Protein AF-A0AA35WZQ5-F1 (afdb_monomer_lite)

Radius of gyration: 15.23 Å; chains: 1; bounding box: 32×22×45 Å

Organism: Geodia barretti (NCBI:txid519541)

Sequence (84 aa):
GYTATHPASSCKEILQLAPQSPSGLYWISGTDNKPCQMHCDMERSCKGVAGGWMRVASIDMNDTSSTCPSGLRTLTSPRRLCAK

Foldseek 3Di:
DADQVDFDQFLQVVCVVPVPDAFAWGWHQDPPRGTDTWTWHQADDDPHDGTRDTDPDDFDPVDPPTAAPPPWHFDPPPHTDTHD

InterPro domains:
  IPR036056 Fibrinogen-like, C-terminal [SSF56496] (5-59)

Secondary structure (DSSP, 8-state):
--BTTB-BS-HHHHHHH-TTPPSEEEEEE-GGG-EEEEEEESS-EETTEES-EE------SS-TTPPPPTT-EEE-SSS-EEE-

pLDDT: mean 89.76, std 5.44, range [77.31, 96.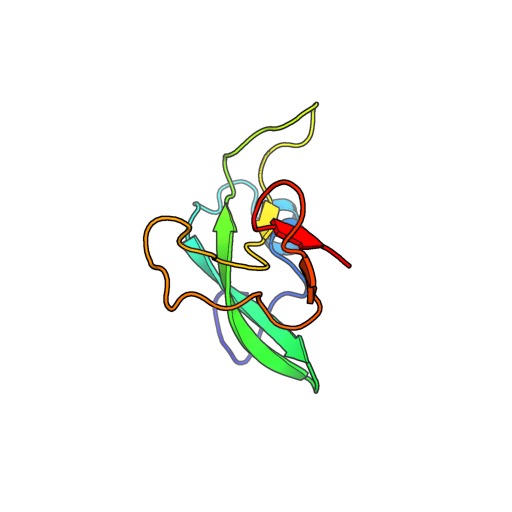88]

Structure (mmCIF, N/CA/C/O backbone):
data_AF-A0AA35WZQ5-F1
#
_entry.id   AF-A0AA35WZQ5-F1
#
loop_
_atom_site.group_PDB
_atom_site.id
_atom_site.type_symbol
_atom_site.label_atom_id
_atom_site.label_alt_id
_atom_site.label_comp_id
_atom_site.label_asym_id
_atom_site.label_entity_id
_atom_site.label_seq_id
_atom_site.pdbx_PDB_ins_code
_atom_site.Cartn_x
_atom_site.Cartn_y
_atom_site.Cartn_z
_atom_site.occupancy
_atom_site.B_iso_or_equiv
_atom_site.auth_seq_id
_atom_site.auth_comp_id
_atom_site.auth_asym_id
_atom_site.auth_atom_id
_atom_site.pdbx_PDB_model_num
ATOM 1 N N . GLY A 1 1 ? -2.065 -0.839 10.560 1.00 82.88 1 GLY A N 1
ATOM 2 C CA . GLY A 1 1 ? -1.716 -0.527 11.948 1.00 82.88 1 GLY A CA 1
ATOM 3 C C . GLY A 1 1 ? -1.404 0.942 12.039 1.00 82.88 1 GLY A C 1
ATOM 4 O O . GLY A 1 1 ? -1.022 1.542 11.038 1.00 82.88 1 GLY A O 1
ATOM 5 N N . TYR A 1 2 ? -1.591 1.538 13.209 1.00 84.12 2 TYR A N 1
ATOM 6 C CA . TYR A 1 2 ? -1.281 2.955 13.424 1.00 84.12 2 TYR A CA 1
ATOM 7 C C . TYR A 1 2 ? 0.187 3.179 13.814 1.00 84.12 2 TYR A C 1
ATOM 9 O O . TYR A 1 2 ? 0.673 4.303 13.748 1.00 84.12 2 TYR A O 1
ATOM 17 N N . THR A 1 3 ? 0.921 2.114 14.159 1.00 91.62 3 THR A N 1
ATOM 18 C CA . THR A 1 3 ? 2.324 2.178 14.589 1.00 91.62 3 THR A CA 1
ATOM 19 C C . THR A 1 3 ? 3.167 1.084 13.931 1.00 91.62 3 THR A C 1
ATOM 21 O O . THR A 1 3 ? 2.649 0.045 13.522 1.00 91.62 3 THR A O 1
ATOM 24 N N . ALA A 1 4 ? 4.483 1.302 13.857 1.00 90.94 4 ALA A N 1
ATOM 25 C CA . ALA A 1 4 ? 5.428 0.331 13.303 1.00 90.94 4 ALA A CA 1
ATOM 26 C C . ALA A 1 4 ? 5.569 -0.936 14.166 1.00 90.94 4 ALA A C 1
ATOM 28 O O . ALA A 1 4 ? 5.863 -1.998 13.638 1.00 90.94 4 ALA A O 1
ATOM 29 N N . THR A 1 5 ? 5.347 -0.851 15.481 1.00 92.38 5 THR A N 1
ATOM 30 C CA . THR A 1 5 ? 5.412 -2.016 16.385 1.00 92.38 5 THR A CA 1
ATOM 31 C C . THR A 1 5 ? 4.161 -2.889 16.326 1.00 92.38 5 THR A C 1
ATOM 33 O O . THR A 1 5 ? 4.219 -4.051 16.711 1.00 92.38 5 THR A O 1
ATOM 36 N N . HIS A 1 6 ? 3.048 -2.345 15.823 1.00 91.75 6 HIS A N 1
ATOM 37 C CA . HIS A 1 6 ? 1.781 -3.052 15.633 1.00 91.75 6 HIS A CA 1
ATOM 38 C C . HIS A 1 6 ? 1.218 -2.760 14.229 1.00 91.75 6 HIS A C 1
ATOM 40 O O . HIS A 1 6 ? 0.203 -2.060 14.076 1.00 91.75 6 HIS A O 1
ATOM 46 N N . PRO A 1 7 ? 1.898 -3.243 13.172 1.00 95.12 7 PRO A N 1
ATOM 47 C CA . PRO A 1 7 ? 1.405 -3.108 11.812 1.00 95.12 7 PRO A CA 1
ATOM 48 C C . PRO A 1 7 ? 0.144 -3.959 11.612 1.00 95.12 7 PRO A C 1
ATOM 50 O O . PRO A 1 7 ? -0.066 -4.954 12.298 1.00 95.12 7 PRO A O 1
ATOM 53 N N . ALA A 1 8 ? -0.700 -3.566 10.657 1.00 94.88 8 ALA A N 1
ATOM 54 C CA . ALA A 1 8 ? -1.789 -4.441 10.210 1.00 94.88 8 ALA A CA 1
ATOM 55 C C . ALA A 1 8 ? -1.297 -5.309 9.053 1.00 94.88 8 ALA A C 1
ATOM 57 O O . ALA A 1 8 ? -0.382 -4.923 8.332 1.00 94.88 8 ALA A O 1
ATOM 58 N N . SER A 1 9 ? -1.951 -6.436 8.816 1.00 93.50 9 SER A N 1
ATOM 59 C CA . SER A 1 9 ? -1.708 -7.270 7.638 1.00 93.50 9 SER A CA 1
ATOM 60 C C . SER A 1 9 ? -2.159 -6.599 6.335 1.00 93.50 9 SER A C 1
ATOM 62 O O . SER A 1 9 ? -1.569 -6.835 5.284 1.00 93.50 9 SER A O 1
ATOM 64 N N . SER A 1 10 ? -3.203 -5.760 6.376 1.00 94.06 10 SER A N 1
ATOM 65 C CA . SER A 1 10 ? -3.750 -5.093 5.187 1.00 94.06 10 SER A CA 1
ATOM 66 C C . SER A 1 10 ? -4.597 -3.860 5.519 1.00 94.06 10 SER A C 1
ATOM 68 O O . SER A 1 10 ? -5.098 -3.711 6.632 1.00 94.06 10 SER A O 1
ATOM 70 N N . CYS A 1 11 ? -4.828 -2.992 4.528 1.00 95.56 11 CYS A N 1
ATOM 71 C CA . CYS A 1 11 ? -5.782 -1.880 4.643 1.00 95.56 11 CYS A CA 1
ATOM 72 C C . CYS A 1 11 ? -7.218 -2.359 4.916 1.00 95.56 11 CYS A C 1
ATOM 74 O O . CYS A 1 11 ? -7.964 -1.704 5.640 1.00 95.56 11 CYS A O 1
ATOM 76 N N . LYS A 1 12 ? -7.594 -3.526 4.376 1.00 95.06 12 LYS A N 1
ATOM 77 C CA . LYS A 1 12 ? -8.910 -4.133 4.596 1.00 95.06 12 LYS A CA 1
ATOM 78 C C . LYS A 1 12 ? -9.126 -4.521 6.057 1.00 95.06 12 LYS A C 1
ATOM 80 O O . LYS A 1 12 ? -10.195 -4.253 6.589 1.00 95.06 12 LYS A O 1
ATOM 85 N N . GLU A 1 13 ? -8.118 -5.105 6.701 1.00 95.56 13 GLU A N 1
ATOM 86 C CA . GLU A 1 13 ? -8.179 -5.437 8.130 1.00 95.56 13 GLU A CA 1
ATOM 87 C C . GLU A 1 13 ? -8.413 -4.184 8.982 1.00 95.56 13 GLU A C 1
ATOM 89 O O . GLU A 1 13 ? -9.267 -4.187 9.865 1.00 95.56 13 GLU A O 1
ATOM 94 N N . ILE A 1 14 ? -7.703 -3.091 8.678 1.00 95.69 14 ILE A N 1
ATOM 95 C CA . ILE A 1 14 ? -7.862 -1.818 9.393 1.00 95.69 14 ILE A CA 1
ATOM 96 C C . ILE A 1 14 ? -9.307 -1.332 9.286 1.00 95.69 14 ILE A C 1
ATOM 98 O O . ILE A 1 14 ? -9.911 -1.021 10.307 1.00 95.69 14 ILE A O 1
ATOM 102 N N . LEU A 1 15 ? -9.875 -1.320 8.076 1.00 95.38 15 LEU A N 1
ATOM 103 C CA . LEU A 1 15 ? -11.245 -0.856 7.867 1.00 95.38 15 LEU A CA 1
ATOM 104 C C . LEU A 1 15 ? -12.292 -1.774 8.519 1.00 95.38 15 LEU A C 1
ATOM 106 O O . LEU A 1 15 ? -13.320 -1.298 8.986 1.00 95.38 15 LEU A O 1
ATOM 110 N N . GLN A 1 16 ? -12.040 -3.086 8.584 1.00 95.06 16 GLN A N 1
ATOM 111 C CA . GLN A 1 16 ? -12.928 -4.031 9.269 1.00 95.06 16 GLN A CA 1
ATOM 112 C C . GLN A 1 16 ? -12.946 -3.820 10.788 1.00 95.06 16 GLN A C 1
ATOM 114 O O . GLN A 1 16 ? -14.010 -3.903 11.398 1.00 95.06 16 GLN A O 1
ATOM 119 N N . LEU A 1 17 ? -11.787 -3.545 11.394 1.00 95.12 17 LEU A N 1
ATOM 120 C CA . LEU A 1 17 ? -11.670 -3.290 12.834 1.00 95.12 17 LEU A CA 1
ATOM 121 C C . LEU A 1 17 ? -12.121 -1.874 13.216 1.00 95.12 17 LEU A C 1
ATOM 123 O O . LEU A 1 17 ? -12.658 -1.668 14.302 1.00 95.12 17 LEU A O 1
ATOM 127 N N . ALA A 1 18 ? -11.907 -0.902 12.330 1.00 94.56 18 ALA A N 1
ATOM 128 C CA . ALA A 1 18 ? -12.261 0.496 12.524 1.00 94.56 18 ALA A CA 1
ATOM 129 C C . ALA A 1 18 ? -12.929 1.063 11.253 1.00 94.56 18 ALA A C 1
ATOM 131 O O . ALA A 1 18 ? -12.273 1.708 10.436 1.00 94.56 18 ALA A O 1
ATOM 132 N N . PRO A 1 19 ? -14.256 0.892 11.094 1.00 94.56 19 PRO A N 1
ATOM 133 C CA . PRO A 1 19 ? -14.987 1.351 9.904 1.00 94.56 19 PRO A CA 1
ATOM 134 C C . PRO A 1 19 ? -14.956 2.867 9.657 1.00 94.56 19 PRO A C 1
ATOM 136 O O . PRO A 1 19 ? -15.309 3.316 8.574 1.00 94.56 19 PRO A O 1
ATOM 139 N N . GLN A 1 20 ? -14.560 3.655 10.661 1.00 94.38 20 GLN A N 1
ATOM 140 C CA . GLN A 1 20 ? -14.432 5.118 10.594 1.00 94.38 20 GLN A CA 1
ATOM 141 C C . GLN A 1 20 ? -13.000 5.578 10.255 1.00 94.38 20 GLN A C 1
ATOM 143 O O . GLN A 1 20 ? -12.699 6.768 10.325 1.00 94.38 20 GLN A O 1
ATOM 148 N N . SER A 1 21 ? -12.088 4.651 9.947 1.00 95.19 21 SER A N 1
ATOM 149 C CA . SER A 1 21 ? -10.713 4.980 9.572 1.00 95.19 21 SER A CA 1
ATOM 150 C C . SER A 1 21 ? -10.672 5.800 8.274 1.00 95.19 21 SER A C 1
ATOM 152 O O . SER A 1 21 ? -11.178 5.327 7.257 1.00 95.19 21 SER A O 1
ATOM 154 N N . PRO A 1 22 ? -10.039 6.987 8.261 1.00 96.12 22 PRO A N 1
ATOM 155 C CA . PRO A 1 22 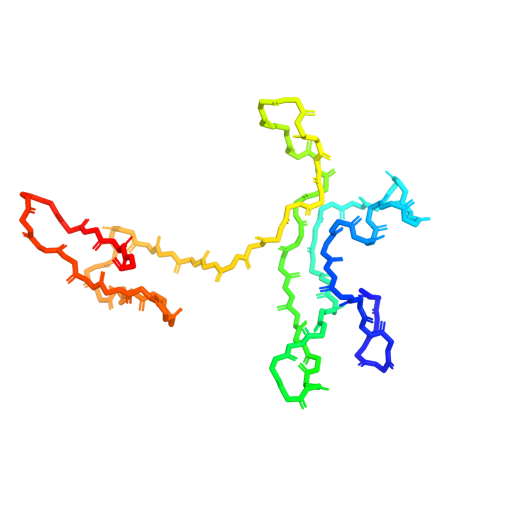? -9.941 7.809 7.057 1.00 96.12 22 PRO A CA 1
ATOM 156 C C . PRO A 1 22 ? -8.904 7.262 6.068 1.00 96.12 22 PRO A C 1
ATOM 158 O O . PRO A 1 22 ? -8.001 6.503 6.436 1.00 96.12 22 PRO A O 1
ATOM 161 N N . SER A 1 23 ? -8.979 7.688 4.809 1.00 96.88 23 SER A N 1
ATOM 162 C CA . SER A 1 23 ? -7.930 7.402 3.822 1.00 96.88 23 SER A CA 1
ATOM 163 C C . SER A 1 23 ? -6.597 8.052 4.229 1.00 96.88 23 SER A C 1
ATOM 165 O O . SER A 1 23 ? -6.567 9.188 4.699 1.00 96.88 23 SER A O 1
ATOM 167 N N . GLY A 1 24 ? -5.470 7.350 4.077 1.00 96.31 24 GLY A N 1
ATOM 168 C CA . GLY A 1 24 ? -4.188 7.848 4.588 1.00 96.31 24 GLY A CA 1
ATOM 169 C C . GLY A 1 24 ? -3.054 6.828 4.604 1.00 96.31 24 GLY A C 1
ATOM 170 O O . GLY A 1 24 ? -3.153 5.756 4.015 1.00 96.31 24 GLY A O 1
ATOM 171 N N . LEU A 1 25 ? -1.941 7.180 5.252 1.00 96.69 25 LEU A N 1
ATOM 172 C CA . LEU A 1 25 ? -0.801 6.279 5.444 1.00 96.69 25 LEU A CA 1
ATOM 173 C C . LEU A 1 25 ? -0.992 5.423 6.696 1.00 96.69 25 LEU A C 1
ATOM 175 O O . LEU A 1 25 ? -1.246 5.943 7.779 1.00 96.69 25 LEU A O 1
ATOM 179 N N . TYR A 1 26 ? -0.785 4.120 6.550 1.00 96.69 26 TYR A N 1
ATOM 180 C CA . TYR A 1 26 ? -0.861 3.152 7.636 1.00 96.69 26 TYR A CA 1
ATOM 181 C C . TYR A 1 26 ? 0.355 2.234 7.624 1.00 96.69 26 TYR A C 1
ATOM 183 O O . TYR A 1 26 ? 0.937 1.962 6.576 1.00 96.69 26 TYR A O 1
ATOM 191 N N . TRP A 1 27 ? 0.713 1.718 8.795 1.00 96.25 27 TRP A N 1
ATOM 192 C CA . TRP A 1 27 ? 1.754 0.708 8.940 1.00 96.25 27 TRP A CA 1
ATOM 193 C C . TRP A 1 27 ? 1.209 -0.669 8.575 1.00 96.25 27 TRP A C 1
ATOM 195 O O . TRP A 1 27 ? 0.291 -1.171 9.235 1.00 96.25 27 TRP A O 1
ATOM 205 N N . ILE A 1 28 ? 1.771 -1.266 7.530 1.00 95.12 28 ILE A N 1
ATOM 206 C CA . ILE A 1 28 ? 1.425 -2.592 7.026 1.00 95.12 28 ILE A CA 1
ATOM 207 C C . ILE A 1 28 ? 2.620 -3.528 7.199 1.00 95.12 28 ILE A C 1
ATOM 209 O O . ILE A 1 28 ? 3.769 -3.107 7.064 1.00 95.12 28 ILE A O 1
ATOM 213 N N . SER A 1 29 ? 2.358 -4.793 7.516 1.00 93.06 29 SER A N 1
ATOM 214 C CA . SER A 1 29 ? 3.385 -5.829 7.580 1.00 93.06 29 SER A CA 1
ATOM 215 C C . SER A 1 29 ? 3.928 -6.081 6.175 1.00 93.06 29 SER A C 1
ATOM 217 O O . SER A 1 29 ? 3.234 -6.642 5.328 1.00 93.06 29 SER A O 1
ATOM 219 N N . GLY A 1 30 ? 5.149 -5.620 5.909 1.00 83.94 30 GLY A N 1
ATOM 220 C CA . GLY A 1 30 ? 5.849 -5.854 4.652 1.00 83.94 30 GLY A CA 1
ATOM 221 C C . GLY A 1 30 ? 6.571 -7.202 4.624 1.00 83.94 30 GLY A C 1
ATOM 222 O O . GLY A 1 30 ? 6.438 -8.034 5.525 1.00 83.94 30 GLY A O 1
ATOM 223 N N . THR A 1 31 ? 7.366 -7.413 3.576 1.00 81.94 31 THR A N 1
ATOM 224 C CA . THR A 1 31 ? 8.217 -8.600 3.422 1.00 81.94 31 THR A CA 1
ATOM 225 C C . THR A 1 31 ? 9.185 -8.736 4.604 1.00 81.94 31 THR A C 1
ATOM 227 O O . THR A 1 31 ? 9.645 -7.736 5.158 1.00 81.94 31 THR A O 1
ATOM 230 N N . ASP A 1 32 ? 9.491 -9.971 5.004 1.00 83.44 32 ASP A N 1
ATOM 231 C CA . ASP A 1 32 ? 10.400 -10.291 6.119 1.00 83.44 32 ASP A CA 1
ATOM 232 C C . ASP A 1 32 ? 9.991 -9.690 7.476 1.00 83.44 32 ASP A C 1
ATOM 234 O O . ASP A 1 32 ? 10.846 -9.332 8.287 1.00 83.44 32 ASP A O 1
ATOM 238 N N . ASN A 1 33 ? 8.683 -9.545 7.727 1.00 79.00 33 ASN A N 1
ATOM 239 C CA . ASN A 1 33 ? 8.136 -8.904 8.930 1.00 79.00 33 ASN A CA 1
ATOM 240 C C . ASN A 1 33 ? 8.636 -7.466 9.149 1.00 79.00 33 ASN A C 1
ATOM 242 O O . ASN A 1 33 ? 8.605 -6.968 10.274 1.00 79.00 33 ASN A O 1
ATOM 246 N N . LYS A 1 34 ? 9.079 -6.776 8.090 1.00 88.94 34 LYS A N 1
ATOM 247 C CA . LYS A 1 34 ? 9.473 -5.367 8.166 1.00 88.94 34 LYS A CA 1
ATOM 248 C C . LYS A 1 34 ? 8.250 -4.482 7.918 1.00 88.94 34 LYS A C 1
ATOM 250 O O . LYS A 1 34 ? 7.724 -4.480 6.804 1.00 88.94 34 LYS A O 1
ATOM 255 N N . PRO A 1 35 ? 7.781 -3.721 8.919 1.00 92.19 35 PRO A N 1
ATOM 256 C CA . PRO A 1 35 ? 6.669 -2.798 8.750 1.00 92.19 35 PRO A CA 1
ATOM 257 C C . PRO A 1 35 ? 7.025 -1.714 7.733 1.00 92.19 35 PRO A C 1
ATOM 259 O O . PRO A 1 35 ? 8.099 -1.116 7.807 1.00 92.19 35 PRO A O 1
ATOM 262 N N . CYS A 1 36 ? 6.111 -1.415 6.818 1.00 92.31 36 CYS A N 1
ATOM 263 C CA . CYS A 1 36 ? 6.241 -0.301 5.887 1.00 92.31 36 CYS A CA 1
ATOM 264 C C . CYS A 1 3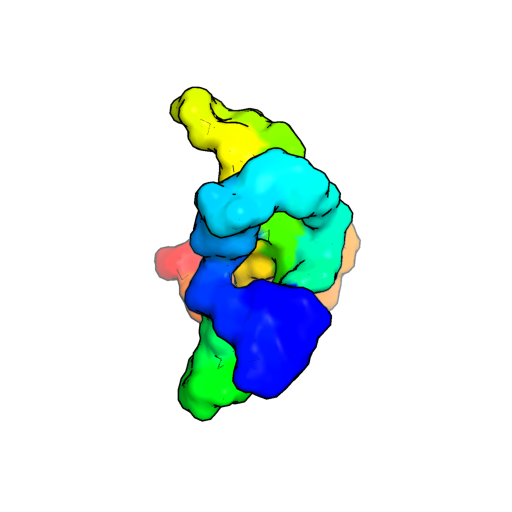6 ? 4.985 0.571 5.912 1.00 92.31 36 CYS A C 1
ATOM 266 O O . CYS A 1 36 ? 3.891 0.111 6.243 1.00 92.31 36 CYS A O 1
ATOM 268 N N . GLN A 1 37 ? 5.140 1.853 5.581 1.00 93.69 37 GLN A N 1
ATOM 269 C CA . GLN A 1 37 ? 3.994 2.738 5.416 1.00 93.69 37 GLN A CA 1
ATOM 270 C C . GLN A 1 37 ? 3.413 2.569 4.018 1.00 93.69 37 GLN A C 1
ATOM 272 O O . GLN A 1 37 ? 4.104 2.758 3.020 1.00 93.69 37 GLN A O 1
ATOM 277 N N . MET A 1 38 ? 2.127 2.245 3.960 1.00 92.94 38 MET A N 1
ATOM 278 C CA . MET A 1 38 ? 1.372 2.114 2.720 1.00 92.94 38 MET A CA 1
ATOM 279 C C . MET A 1 38 ? 0.160 3.030 2.756 1.00 92.94 38 MET A C 1
ATOM 281 O O . MET A 1 38 ? -0.442 3.254 3.807 1.00 92.94 38 MET A O 1
ATOM 285 N N . HIS A 1 39 ? -0.203 3.563 1.592 1.00 95.56 39 HIS A N 1
ATOM 286 C CA . HIS A 1 39 ? -1.419 4.352 1.465 1.00 95.56 39 HIS A CA 1
ATOM 287 C C . HIS A 1 39 ? -2.633 3.426 1.360 1.00 95.56 39 HIS A C 1
ATOM 289 O O . HIS A 1 39 ? -2.685 2.567 0.473 1.00 95.56 39 HIS A O 1
ATOM 295 N N . CYS A 1 40 ? -3.591 3.628 2.258 1.00 96.12 40 CYS A N 1
ATOM 296 C CA . CYS A 1 40 ? -4.883 2.968 2.272 1.00 96.12 40 CYS A CA 1
ATOM 297 C C . CYS A 1 40 ? -5.972 3.954 1.854 1.00 96.12 40 CYS A C 1
ATOM 299 O O . CYS A 1 40 ? -6.134 5.000 2.481 1.00 96.12 40 CYS A O 1
ATOM 301 N N . ASP A 1 41 ? -6.731 3.590 0.830 1.00 96.44 41 ASP A N 1
ATOM 302 C CA . ASP A 1 41 ? -7.947 4.285 0.425 1.00 96.44 41 ASP A CA 1
ATOM 303 C C . ASP A 1 41 ? -9.139 3.577 1.090 1.00 96.44 41 ASP A C 1
ATOM 305 O O . ASP A 1 41 ? -9.464 2.423 0.781 1.00 96.44 41 ASP A O 1
ATOM 309 N N . MET A 1 42 ? -9.723 4.249 2.083 1.00 96.00 42 MET A N 1
ATOM 310 C CA . MET A 1 42 ? -10.781 3.715 2.945 1.00 96.00 42 MET A CA 1
ATOM 311 C C . MET A 1 42 ? -12.185 4.075 2.453 1.00 96.00 42 MET A C 1
ATOM 313 O O . MET A 1 42 ? -13.166 3.570 2.988 1.00 96.00 42 MET A O 1
ATOM 317 N N . GLU A 1 43 ? -12.288 4.893 1.407 1.00 94.19 43 GLU A N 1
ATOM 318 C CA . GLU A 1 43 ? -13.553 5.472 0.947 1.00 94.19 43 GLU A CA 1
ATOM 319 C C . GLU A 1 43 ? -13.928 5.004 -0.462 1.00 94.19 43 GLU A C 1
ATOM 321 O O . GLU A 1 43 ? -15.109 4.829 -0.773 1.00 94.19 43 GLU A O 1
ATOM 326 N N . ARG A 1 44 ? -12.939 4.765 -1.333 1.00 93.31 44 ARG A N 1
ATOM 327 C CA . ARG A 1 44 ? -13.182 4.407 -2.732 1.00 93.31 44 ARG A CA 1
ATOM 328 C C . ARG A 1 44 ? -13.989 3.126 -2.850 1.00 93.31 44 ARG A C 1
ATOM 330 O O . ARG A 1 44 ? -13.673 2.094 -2.256 1.00 93.31 44 ARG A O 1
ATOM 337 N N . SER A 1 45 ? -15.001 3.176 -3.707 1.00 92.50 45 SER A N 1
ATOM 338 C CA . SER A 1 45 ? -15.836 2.031 -4.041 1.00 92.50 45 SER A CA 1
ATOM 339 C C . SER A 1 45 ? -15.619 1.587 -5.486 1.00 92.50 45 SER A C 1
ATOM 341 O O . SER A 1 45 ? -15.474 2.397 -6.401 1.00 92.50 45 SER A O 1
ATOM 343 N N . CYS A 1 46 ? -15.564 0.274 -5.701 1.00 91.38 46 CYS A N 1
ATOM 344 C CA . CYS A 1 46 ? -15.481 -0.329 -7.026 1.00 91.38 46 CYS A CA 1
ATOM 345 C C . CYS A 1 46 ? -16.217 -1.671 -7.027 1.00 91.38 46 CYS A 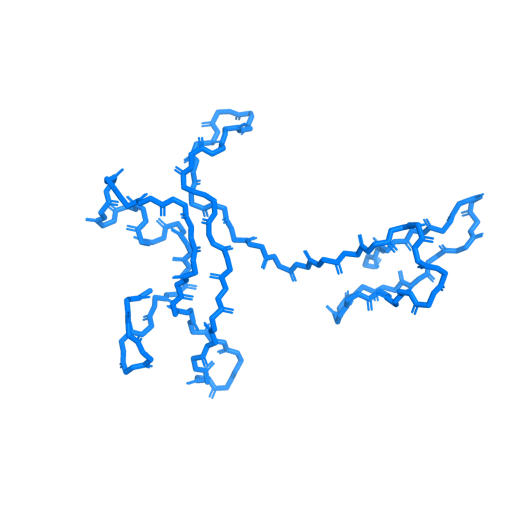C 1
ATOM 347 O O . CYS A 1 46 ? -15.922 -2.542 -6.212 1.00 91.38 46 CYS A O 1
ATOM 349 N N . LYS A 1 47 ? -17.186 -1.836 -7.939 1.00 90.75 47 LYS A N 1
ATOM 350 C CA . LYS A 1 47 ? -17.961 -3.080 -8.143 1.00 90.75 47 LYS A CA 1
ATOM 351 C C . LYS A 1 47 ? -18.467 -3.739 -6.844 1.00 90.75 47 LYS A C 1
ATOM 353 O O . LYS A 1 47 ? -18.362 -4.949 -6.678 1.00 90.75 47 LYS A O 1
ATOM 358 N N . GLY A 1 48 ? -19.014 -2.944 -5.924 1.00 87.94 48 GLY A N 1
ATOM 359 C CA . GLY A 1 48 ? -19.595 -3.443 -4.669 1.00 87.94 48 GLY A CA 1
ATOM 360 C C . GLY A 1 48 ? -18.599 -3.671 -3.525 1.00 87.94 48 GLY A C 1
ATOM 361 O O . GLY A 1 48 ? -19.015 -4.077 -2.446 1.00 87.94 48 GLY A O 1
ATOM 362 N N . VAL A 1 49 ? -17.310 -3.376 -3.719 1.00 88.94 49 VAL A N 1
ATOM 363 C CA . VAL A 1 49 ? -16.310 -3.338 -2.642 1.00 88.94 49 VAL A CA 1
ATOM 364 C C . VAL A 1 49 ? -16.005 -1.882 -2.308 1.00 88.94 49 VAL A C 1
ATOM 366 O O . VAL A 1 49 ? -15.577 -1.131 -3.185 1.00 88.94 49 VAL A O 1
ATOM 369 N N . ALA A 1 50 ? -16.236 -1.486 -1.056 1.00 91.88 50 ALA A N 1
ATOM 370 C CA . ALA A 1 50 ? -15.986 -0.139 -0.551 1.00 91.88 50 ALA A CA 1
ATOM 371 C C . ALA A 1 50 ? -14.821 -0.138 0.444 1.00 91.88 50 ALA A C 1
ATOM 373 O O . ALA A 1 50 ? -14.806 -0.942 1.376 1.00 91.88 50 ALA A O 1
ATOM 374 N N . GLY A 1 51 ? -13.874 0.776 0.234 1.00 94.06 51 GLY A N 1
ATOM 375 C CA . GLY A 1 51 ? -12.741 1.016 1.116 1.00 94.06 51 GLY A CA 1
ATOM 376 C C . GLY A 1 51 ? -11.777 -0.161 1.288 1.00 94.06 51 GLY A C 1
ATOM 377 O O . GLY A 1 51 ? -11.902 -1.220 0.670 1.00 94.06 51 GLY A O 1
ATOM 378 N N . GLY A 1 52 ? -10.769 0.040 2.137 1.00 94.81 52 GLY A N 1
ATOM 379 C CA . GLY A 1 52 ? -9.779 -0.979 2.480 1.00 94.81 52 GLY A CA 1
ATOM 380 C C . GLY A 1 52 ? -8.800 -1.281 1.345 1.00 94.81 52 GLY A C 1
ATOM 381 O O . GLY A 1 52 ? -8.147 -2.328 1.357 1.00 94.81 52 GLY A O 1
ATOM 382 N N . TRP A 1 53 ? -8.685 -0.387 0.362 1.00 95.06 53 TRP A N 1
ATOM 383 C CA . TRP A 1 53 ? -7.814 -0.559 -0.793 1.00 95.06 53 TRP A CA 1
ATOM 384 C C . TRP A 1 53 ? -6.385 -0.163 -0.448 1.00 95.06 53 TRP A C 1
ATOM 386 O O . TRP A 1 53 ? -6.127 0.950 -0.005 1.00 95.06 53 TRP A O 1
ATOM 396 N N . MET A 1 54 ? -5.437 -1.065 -0.691 1.00 93.38 54 MET A N 1
ATOM 397 C CA . MET A 1 54 ? -4.014 -0.807 -0.485 1.00 93.38 54 MET A CA 1
ATOM 398 C C . MET A 1 54 ? -3.346 -0.393 -1.793 1.00 93.38 54 MET A C 1
ATOM 400 O O . MET A 1 54 ? -3.450 -1.095 -2.802 1.00 93.38 54 MET A O 1
ATOM 404 N N . ARG A 1 55 ? -2.599 0.713 -1.779 1.00 91.69 55 ARG A N 1
ATOM 405 C CA . ARG A 1 55 ? -1.754 1.103 -2.911 1.00 91.69 55 ARG A CA 1
ATOM 406 C C . ARG A 1 55 ? -0.536 0.182 -2.991 1.00 91.69 55 ARG A C 1
ATOM 408 O O . ARG A 1 55 ? 0.386 0.299 -2.195 1.00 91.69 55 ARG A O 1
ATOM 415 N N . VAL A 1 56 ? -0.535 -0.715 -3.976 1.00 87.56 56 VAL A N 1
ATOM 416 C CA . VAL A 1 56 ? 0.560 -1.679 -4.215 1.00 87.56 56 VAL A CA 1
ATOM 417 C C . VAL A 1 56 ? 1.651 -1.154 -5.150 1.00 87.56 56 VAL A C 1
ATOM 419 O O . VAL A 1 56 ? 2.749 -1.696 -5.184 1.00 87.56 56 VAL A O 1
ATOM 422 N N . ALA A 1 57 ? 1.352 -0.112 -5.925 1.00 85.50 57 ALA A N 1
ATOM 423 C CA . ALA A 1 57 ? 2.234 0.431 -6.947 1.00 85.50 57 ALA A CA 1
ATOM 424 C C . ALA A 1 57 ? 1.858 1.876 -7.300 1.00 85.50 57 ALA A C 1
ATOM 426 O O . ALA A 1 57 ? 0.729 2.315 -7.077 1.00 85.50 57 ALA A O 1
ATOM 427 N N . SER A 1 58 ? 2.810 2.607 -7.876 1.00 85.94 58 SER A N 1
ATOM 428 C CA . SER A 1 58 ? 2.630 3.962 -8.393 1.00 85.94 58 SER A CA 1
ATOM 429 C C . SER A 1 58 ? 3.505 4.122 -9.622 1.00 85.94 58 SER A C 1
ATOM 431 O O . SER A 1 58 ? 4.691 3.820 -9.549 1.00 85.94 58 SER A O 1
ATOM 433 N N . ILE A 1 59 ? 2.926 4.566 -10.732 1.00 85.75 59 ILE A N 1
ATOM 434 C CA . ILE A 1 59 ? 3.640 4.746 -11.998 1.00 85.75 59 ILE A CA 1
ATOM 435 C C . ILE A 1 59 ? 3.164 6.058 -12.588 1.00 85.75 59 ILE A C 1
ATOM 437 O O . ILE A 1 59 ? 1.960 6.223 -12.795 1.00 85.75 59 ILE A O 1
ATOM 441 N N . ASP A 1 60 ? 4.089 6.974 -12.845 1.00 85.69 60 ASP A N 1
ATOM 442 C CA . ASP A 1 60 ? 3.784 8.176 -13.603 1.00 85.69 60 ASP A CA 1
ATOM 443 C C . ASP A 1 60 ? 4.050 7.897 -15.084 1.00 85.69 60 ASP A C 1
ATOM 445 O O . ASP A 1 60 ? 5.178 7.652 -15.498 1.00 85.69 60 ASP A O 1
ATOM 449 N N . MET A 1 61 ? 2.992 7.877 -15.895 1.00 77.31 61 MET A N 1
ATOM 450 C CA . MET A 1 61 ? 3.120 7.632 -17.334 1.00 77.31 61 MET A CA 1
ATOM 451 C C . MET A 1 61 ? 3.528 8.883 -18.123 1.00 77.31 61 MET A C 1
ATOM 453 O O . MET A 1 61 ? 3.862 8.752 -19.300 1.00 77.31 61 MET A O 1
ATOM 457 N N . ASN A 1 62 ? 3.520 10.067 -17.503 1.00 84.62 62 ASN A N 1
ATOM 458 C CA . ASN A 1 62 ? 4.045 11.292 -18.109 1.00 84.62 62 ASN A CA 1
ATOM 459 C C . ASN A 1 62 ? 5.565 11.397 -17.935 1.00 84.62 62 ASN A C 1
ATOM 461 O O . ASN A 1 62 ? 6.239 12.040 -18.739 1.00 84.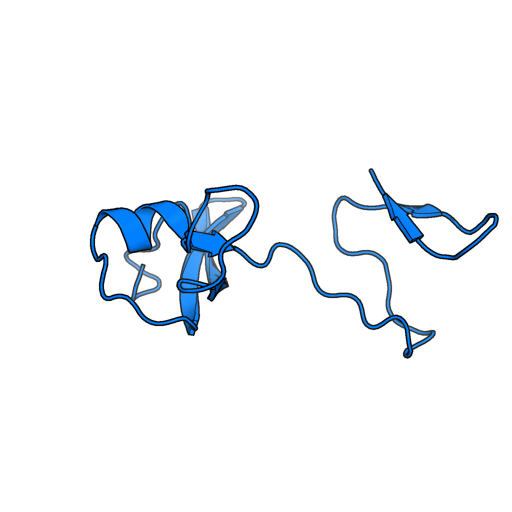62 62 ASN A O 1
ATOM 465 N N . ASP A 1 63 ? 6.112 10.739 -16.914 1.00 85.81 63 ASP A N 1
ATOM 466 C CA . ASP A 1 63 ? 7.545 10.649 -16.689 1.00 85.81 63 ASP A CA 1
ATOM 467 C C . ASP A 1 63 ? 8.142 9.452 -17.445 1.00 85.81 63 ASP A C 1
ATOM 469 O O . ASP A 1 63 ? 7.964 8.283 -17.094 1.00 85.81 63 ASP A O 1
ATOM 473 N N . THR A 1 64 ? 8.911 9.745 -18.494 1.00 81.56 64 THR A N 1
ATOM 474 C CA . THR A 1 64 ? 9.595 8.714 -19.291 1.00 81.56 64 THR A CA 1
ATOM 475 C C . THR A 1 64 ? 10.587 7.875 -18.477 1.00 81.56 64 THR A C 1
ATOM 477 O O . THR A 1 64 ? 10.822 6.717 -18.833 1.00 81.56 64 THR A O 1
ATOM 480 N N . SER A 1 65 ? 11.097 8.399 -17.356 1.00 84.19 65 SER A N 1
ATOM 481 C CA . SER A 1 65 ? 12.027 7.705 -16.462 1.00 84.19 65 SER A CA 1
ATOM 482 C C . SER A 1 65 ? 11.346 6.735 -15.492 1.00 84.19 65 SER A C 1
ATOM 484 O O . SER A 1 65 ? 12.010 5.838 -14.969 1.00 84.19 65 SER A O 1
ATOM 486 N N . SER A 1 66 ? 10.023 6.838 -15.305 1.00 86.00 66 SER A N 1
ATOM 487 C CA . SER A 1 66 ? 9.276 5.918 -14.444 1.00 86.00 66 SER A CA 1
ATOM 488 C C . SER A 1 66 ? 9.459 4.474 -14.908 1.00 86.00 66 SER A C 1
ATOM 490 O O . SER A 1 66 ? 9.257 4.147 -16.079 1.00 86.00 66 SER A O 1
ATOM 492 N N . THR A 1 67 ? 9.849 3.593 -13.993 1.00 84.69 67 THR A N 1
ATOM 493 C CA . THR A 1 67 ? 10.031 2.158 -14.240 1.00 84.69 67 THR A CA 1
ATOM 494 C C . THR A 1 67 ? 8.846 1.361 -13.705 1.00 84.69 67 THR A C 1
ATOM 496 O O . THR A 1 67 ? 8.082 1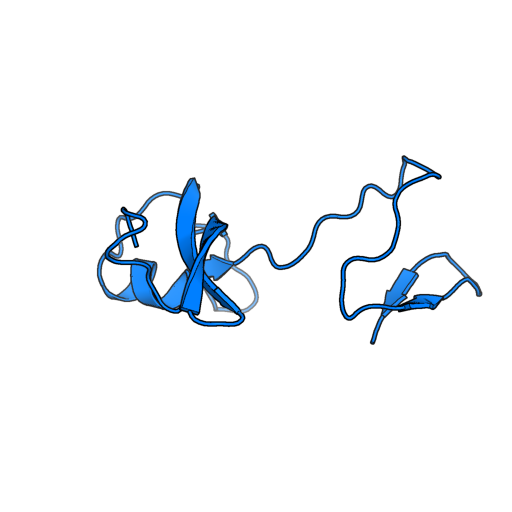.839 -12.863 1.00 84.69 67 THR A O 1
ATOM 499 N N . CYS A 1 68 ? 8.651 0.138 -14.212 1.00 86.69 68 CYS A N 1
ATOM 500 C CA . CYS A 1 68 ? 7.615 -0.721 -13.655 1.00 86.69 68 CYS A CA 1
ATOM 501 C C . CYS A 1 68 ? 7.948 -1.075 -12.193 1.00 86.69 68 CYS A C 1
ATOM 503 O O . CYS A 1 68 ? 9.090 -1.438 -11.901 1.00 86.69 68 CYS A O 1
ATOM 505 N N . PRO A 1 69 ? 6.963 -0.998 -11.284 1.00 87.19 69 PRO A N 1
ATOM 506 C CA . PRO A 1 69 ? 7.111 -1.398 -9.895 1.00 87.19 69 PRO A CA 1
ATOM 507 C C . PRO A 1 69 ? 7.552 -2.856 -9.781 1.00 87.19 69 PRO A C 1
ATOM 509 O O . PRO A 1 69 ? 7.243 -3.684 -10.642 1.00 87.19 69 PRO A O 1
ATOM 512 N N . SER A 1 70 ? 8.209 -3.179 -8.670 1.00 84.00 70 SER A N 1
ATOM 513 C CA . SER A 1 70 ? 8.645 -4.535 -8.344 1.00 84.00 70 SER A CA 1
ATOM 514 C C . SER A 1 70 ? 7.521 -5.559 -8.538 1.00 84.00 70 SER A C 1
ATOM 516 O O . SER A 1 70 ? 6.417 -5.394 -8.023 1.00 84.00 70 SER A O 1
ATOM 518 N N . GLY A 1 71 ? 7.812 -6.633 -9.276 1.00 82.56 71 GLY A N 1
ATOM 519 C CA . GLY A 1 71 ? 6.846 -7.692 -9.590 1.00 82.56 71 GLY A CA 1
ATOM 520 C C . GLY A 1 71 ? 6.058 -7.490 -10.890 1.00 82.56 71 GLY A C 1
ATOM 521 O O . GLY A 1 71 ? 5.305 -8.387 -11.268 1.00 82.56 71 GLY A O 1
ATOM 522 N N . LEU A 1 72 ? 6.252 -6.368 -11.590 1.00 86.44 72 LEU A N 1
ATOM 523 C CA . LEU A 1 72 ? 5.699 -6.109 -12.920 1.00 86.44 72 LEU A CA 1
ATOM 524 C C . LEU A 1 72 ? 6.825 -5.906 -13.944 1.00 86.44 72 LEU A C 1
ATOM 526 O O . LEU A 1 72 ? 7.867 -5.327 -13.640 1.00 86.44 72 LEU A O 1
ATOM 530 N N . ARG A 1 73 ? 6.606 -6.363 -15.178 1.00 87.19 73 ARG A N 1
ATOM 531 C CA . ARG A 1 73 ? 7.512 -6.191 -16.318 1.00 87.19 73 ARG A CA 1
ATOM 532 C C . ARG A 1 73 ? 7.001 -5.102 -17.258 1.00 87.19 73 ARG A C 1
ATOM 534 O O . ARG A 1 73 ? 5.794 -4.986 -17.484 1.00 87.19 73 ARG A O 1
ATOM 541 N N . THR A 1 74 ? 7.928 -4.348 -17.842 1.00 86.69 74 THR A N 1
ATOM 542 C CA . THR A 1 74 ? 7.616 -3.388 -18.906 1.00 86.69 74 THR A CA 1
ATOM 543 C C . THR A 1 74 ? 7.329 -4.145 -20.195 1.00 86.69 74 THR A C 1
ATOM 545 O O . THR A 1 74 ? 8.191 -4.864 -20.695 1.00 86.69 74 THR A O 1
ATOM 548 N N . LEU A 1 75 ? 6.140 -3.952 -20.754 1.00 86.56 75 LEU A N 1
ATOM 549 C CA . LEU A 1 75 ? 5.796 -4.365 -22.112 1.00 86.56 75 LEU A CA 1
ATOM 550 C C . LEU A 1 75 ? 5.681 -3.111 -22.983 1.00 86.56 75 LEU A C 1
ATOM 552 O O . LEU A 1 75 ? 5.135 -2.105 -22.535 1.00 86.56 75 LEU A O 1
ATOM 556 N N . THR A 1 76 ? 6.230 -3.143 -24.200 1.00 81.94 76 THR A N 1
ATOM 557 C CA . THR A 1 76 ? 6.397 -1.951 -25.059 1.00 81.94 76 THR A CA 1
ATOM 558 C C . THR A 1 76 ? 5.638 -2.008 -26.389 1.00 81.94 76 THR A C 1
ATOM 560 O O . THR A 1 76 ? 5.845 -1.143 -27.233 1.00 81.94 76 THR A O 1
ATOM 563 N N . SER A 1 77 ? 4.725 -2.963 -26.594 1.00 79.88 77 SER A N 1
ATOM 564 C CA . SER A 1 77 ? 3.976 -3.101 -27.855 1.00 79.88 77 SER A CA 1
ATOM 565 C C . SER A 1 77 ? 2.504 -3.448 -27.602 1.00 79.88 77 SER A C 1
ATOM 567 O O . SER A 1 77 ? 2.253 -4.423 -26.892 1.00 79.88 77 SER A O 1
ATOM 569 N N . PRO A 1 78 ? 1.510 -2.699 -28.131 1.00 80.38 78 PRO A N 1
ATOM 570 C CA . PRO A 1 78 ? 1.583 -1.445 -28.904 1.00 80.38 78 PRO A CA 1
ATOM 571 C C . PRO A 1 78 ? 1.705 -0.169 -28.039 1.00 80.38 78 PRO A C 1
ATOM 573 O O . PRO A 1 78 ? 1.801 0.934 -28.571 1.00 80.38 78 PRO A O 1
ATOM 576 N N . ARG A 1 79 ? 1.653 -0.289 -26.706 1.00 82.06 79 ARG A N 1
ATOM 577 C CA . ARG A 1 79 ? 1.826 0.812 -25.742 1.00 82.06 79 ARG A CA 1
ATOM 578 C C . ARG A 1 79 ? 2.697 0.344 -24.583 1.00 82.06 79 ARG A C 1
ATOM 580 O O . ARG A 1 79 ? 2.722 -0.848 -24.281 1.00 82.06 79 ARG A O 1
ATOM 587 N N . ARG A 1 80 ? 3.377 1.285 -23.919 1.00 82.06 80 ARG A N 1
ATOM 588 C CA . ARG A 1 80 ? 4.102 1.011 -22.674 1.00 82.06 80 ARG A CA 1
ATOM 589 C C . ARG A 1 80 ? 3.099 0.649 -21.581 1.00 82.06 80 ARG A C 1
ATOM 591 O O . ARG A 1 80 ? 2.214 1.445 -21.282 1.00 82.06 80 ARG A O 1
ATOM 598 N N . LEU A 1 81 ? 3.236 -0.533 -20.994 1.00 86.06 81 LEU A N 1
ATOM 599 C CA . LEU A 1 81 ? 2.403 -0.984 -19.882 1.00 86.06 81 LEU A CA 1
ATOM 600 C C . LEU A 1 81 ? 3.206 -1.846 -18.909 1.00 86.06 81 LEU A C 1
ATOM 602 O O . LEU A 1 81 ? 4.224 -2.430 -19.279 1.00 86.06 81 LEU A O 1
ATOM 606 N N . CYS A 1 82 ? 2.731 -1.921 -17.668 1.00 85.31 82 CYS A N 1
ATOM 607 C CA . CYS A 1 82 ? 3.296 -2.786 -16.640 1.00 85.31 82 CYS A CA 1
ATOM 608 C C . CYS A 1 82 ? 2.335 -3.940 -16.377 1.00 85.31 82 CYS A C 1
ATOM 610 O O . CYS A 1 82 ? 1.200 -3.725 -15.953 1.00 85.31 82 CYS A O 1
ATOM 612 N N . ALA A 1 83 ? 2.791 -5.157 -16.652 1.00 83.12 83 ALA A N 1
ATOM 613 C CA . ALA A 1 83 ? 2.013 -6.381 -16.490 1.00 83.12 83 ALA A CA 1
ATOM 614 C C . ALA A 1 83 ? 2.843 -7.457 -15.789 1.00 83.12 83 ALA A C 1
ATOM 616 O O . ALA A 1 83 ? 4.055 -7.315 -15.653 1.00 83.12 83 ALA A O 1
ATOM 617 N N . LYS A 1 84 ? 2.192 -8.519 -15.318 1.00 79.88 84 LYS A N 1
ATOM 618 C CA . LYS A 1 84 ? 2.878 -9.690 -14.764 1.00 79.88 84 LYS A CA 1
ATOM 619 C C . LYS A 1 84 ? 3.369 -10.605 -15.877 1.00 79.88 84 LYS A C 1
ATOM 621 O O . LYS A 1 84 ? 2.686 -10.707 -16.912 1.00 79.88 84 LYS A O 1
#